Protein AF-A0A7X6VIK1-F1 (afdb_monomer_lite)

Radius of gyration: 13.96 Å; chains: 1; bounding box: 30×20×38 Å

Foldseek 3Di:
DWDWDAPPPCPVVDIDDDDDPPPQPDFAKDKDKDWDDDPNDIDIDPIDIDTDDDDDD

Sequence (57 aa):
NVDAEFDSDGTDGKLKYTTIAGDIDTVGRWQVQAYVEIGAAKYYSTKCTFVVQSNLA

Structure (mmCIF, N/CA/C/O backbone):
data_AF-A0A7X6VIK1-F1
#
_entry.id   AF-A0A7X6VIK1-F1
#
loop_
_atom_site.group_PDB
_atom_site.id
_atom_site.type_symbol
_atom_site.label_atom_id
_atom_site.label_alt_id
_atom_site.label_comp_id
_atom_site.label_asym_id
_atom_site.label_entity_id
_atom_site.label_seq_id
_atom_site.pdbx_PDB_ins_code
_atom_site.Cartn_x
_atom_site.Cartn_y
_atom_site.Cartn_z
_atom_site.occupancy
_atom_site.B_iso_or_equiv
_atom_site.auth_seq_id
_atom_site.auth_comp_id
_atom_site.auth_asym_id
_atom_site.auth_atom_id
_atom_site.pdbx_PDB_model_num
ATOM 1 N N . ASN A 1 1 ? -10.764 -9.376 -4.1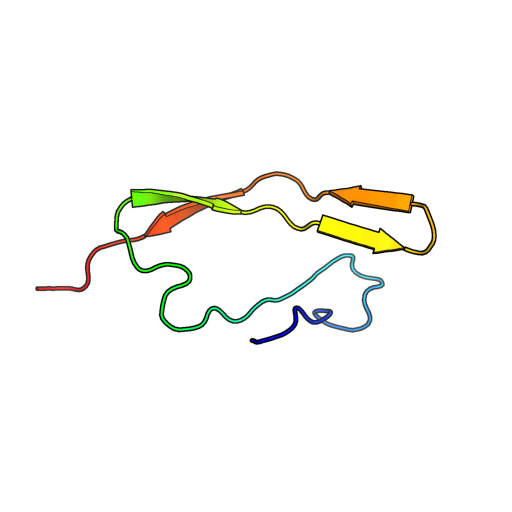31 1.00 60.38 1 ASN A N 1
ATOM 2 C CA . ASN A 1 1 ? -9.453 -8.798 -4.463 1.00 60.38 1 ASN A CA 1
ATOM 3 C C . ASN A 1 1 ? -9.718 -7.543 -5.263 1.00 60.38 1 ASN A C 1
ATOM 5 O O . ASN A 1 1 ? -10.538 -7.626 -6.172 1.00 60.38 1 ASN A O 1
ATOM 9 N N . VAL A 1 2 ? -9.135 -6.416 -4.873 1.00 81.50 2 VAL A N 1
ATOM 10 C CA . VAL A 1 2 ? -9.220 -5.155 -5.622 1.00 81.50 2 VAL A CA 1
ATOM 11 C C . VAL A 1 2 ? -7.810 -4.850 -6.101 1.00 81.50 2 VAL A C 1
ATOM 13 O O . VAL A 1 2 ? -6.858 -5.080 -5.358 1.00 81.50 2 VAL A O 1
ATOM 16 N N . ASP A 1 3 ? -7.674 -4.392 -7.337 1.00 87.06 3 ASP A N 1
ATOM 17 C CA . ASP A 1 3 ? -6.373 -4.031 -7.887 1.00 87.06 3 ASP A CA 1
ATOM 18 C C . ASP A 1 3 ? -6.050 -2.572 -7.537 1.00 87.06 3 ASP A C 1
ATOM 20 O O . ASP A 1 3 ? -6.942 -1.741 -7.364 1.00 87.06 3 ASP A O 1
ATOM 24 N N . ALA A 1 4 ? -4.763 -2.254 -7.392 1.00 89.56 4 ALA A N 1
ATOM 25 C CA . ALA A 1 4 ? -4.335 -0.864 -7.293 1.00 89.56 4 ALA A CA 1
ATOM 26 C C . ALA A 1 4 ? -4.400 -0.203 -8.678 1.00 89.56 4 ALA A C 1
ATOM 28 O O . ALA A 1 4 ? -4.022 -0.811 -9.679 1.00 89.56 4 ALA A O 1
ATOM 29 N N . GLU A 1 5 ? -4.828 1.054 -8.724 1.00 92.00 5 GLU A N 1
ATOM 30 C CA . GLU A 1 5 ? -5.029 1.811 -9.962 1.00 92.00 5 GLU A CA 1
ATOM 31 C C . GLU A 1 5 ? -4.117 3.040 -10.000 1.00 92.00 5 GLU A C 1
ATOM 33 O O . GLU A 1 5 ? -3.747 3.594 -8.957 1.00 92.00 5 GLU A O 1
ATOM 38 N N . PHE A 1 6 ? -3.755 3.494 -11.202 1.00 90.81 6 PHE A N 1
ATOM 39 C CA . PHE A 1 6 ? -3.122 4.802 -11.358 1.00 90.81 6 PHE A CA 1
ATOM 40 C C . PHE A 1 6 ? -4.100 5.905 -10.955 1.00 90.81 6 PHE A C 1
ATOM 42 O O . PHE A 1 6 ? -5.292 5.823 -11.236 1.00 90.81 6 PHE A O 1
ATOM 49 N N . ASP A 1 7 ? -3.591 6.952 -10.304 1.00 90.12 7 ASP A N 1
ATOM 50 C CA . ASP A 1 7 ? -4.425 8.098 -9.919 1.00 90.12 7 ASP A CA 1
ATOM 51 C C . ASP A 1 7 ? -4.988 8.842 -11.143 1.00 90.12 7 ASP A C 1
ATOM 53 O O . ASP A 1 7 ? -6.120 9.327 -11.128 1.00 90.12 7 ASP A O 1
ATOM 57 N N . SER A 1 8 ? -4.184 8.916 -12.205 1.00 91.31 8 SER A N 1
ATOM 58 C CA . SER A 1 8 ? -4.519 9.547 -13.479 1.00 91.31 8 SER A CA 1
ATOM 59 C C . SER A 1 8 ? -4.152 8.628 -14.652 1.00 91.31 8 SER A C 1
ATOM 61 O O . SER A 1 8 ? -4.957 7.803 -15.074 1.00 91.31 8 SER A O 1
ATOM 63 N N . ASP A 1 9 ? -2.926 8.731 -15.155 1.00 87.31 9 ASP A N 1
ATOM 64 C CA . ASP A 1 9 ? -2.370 7.920 -16.245 1.00 87.31 9 ASP A CA 1
ATOM 65 C C . ASP A 1 9 ? -1.032 7.252 -15.870 1.00 87.31 9 ASP A C 1
ATOM 67 O O . ASP A 1 9 ? -0.396 6.599 -16.696 1.00 87.31 9 ASP A O 1
ATOM 71 N N . GLY A 1 10 ? -0.602 7.418 -14.614 1.00 85.44 10 GLY A N 1
ATOM 72 C CA . GLY A 1 10 ? 0.636 6.865 -14.066 1.00 85.44 10 GLY A CA 1
ATOM 73 C C . GLY A 1 10 ? 1.881 7.719 -14.322 1.00 85.44 10 GLY A C 1
ATOM 74 O O . GLY A 1 10 ? 2.933 7.432 -13.747 1.00 85.44 10 GLY A O 1
ATOM 75 N N . THR A 1 11 ? 1.790 8.792 -15.116 1.00 89.06 11 THR A N 1
ATOM 76 C CA . THR A 1 11 ? 2.919 9.708 -15.370 1.00 89.06 11 THR A CA 1
ATOM 77 C C . THR A 1 11 ? 3.223 10.619 -14.179 1.00 89.06 11 THR A C 1
ATOM 79 O O . THR A 1 11 ? 4.354 11.077 -14.018 1.00 89.06 11 THR A O 1
ATOM 82 N N . ASP A 1 12 ? 2.242 10.829 -13.299 1.00 89.38 12 ASP A N 1
ATOM 83 C CA . ASP A 1 12 ? 2.376 11.584 -12.050 1.00 89.38 12 ASP A CA 1
ATOM 84 C C . ASP A 1 12 ? 3.003 10.776 -10.899 1.00 89.38 12 ASP A C 1
ATOM 86 O O . ASP A 1 12 ? 3.244 11.324 -9.818 1.00 89.38 12 ASP A O 1
ATOM 90 N N . GLY A 1 13 ? 3.279 9.486 -11.123 1.00 87.31 13 GLY A N 1
ATOM 91 C CA . GLY A 1 13 ? 3.879 8.588 -10.140 1.00 87.31 13 GLY A CA 1
ATOM 92 C C . GLY A 1 13 ? 2.966 8.257 -8.958 1.00 87.31 13 GLY A C 1
ATOM 93 O O . GLY A 1 13 ? 3.471 7.911 -7.886 1.00 87.31 13 GLY A O 1
ATOM 94 N N . LYS A 1 14 ? 1.641 8.379 -9.113 1.00 90.44 14 LYS A N 1
ATOM 95 C CA . LYS A 1 14 ? 0.672 8.126 -8.041 1.00 90.44 14 LYS A CA 1
ATOM 96 C C . LYS A 1 14 ? -0.168 6.881 -8.303 1.00 90.44 14 LYS A C 1
ATOM 98 O O . LYS A 1 14 ? -0.645 6.632 -9.408 1.00 90.44 14 LYS A O 1
ATOM 103 N N . LEU A 1 15 ? -0.389 6.129 -7.229 1.00 90.31 15 LEU A N 1
ATOM 104 C CA . LEU A 1 15 ? -1.244 4.947 -7.187 1.00 90.31 15 LEU A CA 1
ATOM 105 C C . LEU A 1 15 ? -2.288 5.109 -6.086 1.00 90.31 15 LEU A C 1
ATOM 107 O O . LEU A 1 15 ? -2.003 5.676 -5.026 1.00 90.31 15 LEU A O 1
ATOM 111 N N . LYS A 1 16 ? -3.478 4.565 -6.326 1.00 91.88 16 LYS A N 1
ATOM 112 C CA . LYS A 1 16 ? -4.572 4.472 -5.363 1.00 91.88 16 LYS A CA 1
ATOM 113 C C . LYS A 1 16 ? -4.942 3.013 -5.134 1.00 91.88 16 LYS A C 1
ATOM 115 O O . LYS A 1 16 ? -4.970 2.210 -6.057 1.00 91.88 16 LYS A O 1
ATOM 120 N N . TYR A 1 17 ? -5.253 2.695 -3.883 1.00 92.44 17 TYR A N 1
ATOM 121 C CA . TYR A 1 17 ? -5.796 1.405 -3.483 1.00 92.44 17 TYR A CA 1
ATOM 122 C C . TYR A 1 17 ? -6.955 1.639 -2.520 1.00 92.44 17 TYR A C 1
ATOM 124 O O . TYR A 1 17 ? -6.795 2.313 -1.499 1.00 92.44 17 TYR A O 1
ATOM 132 N N . THR A 1 18 ? -8.124 1.099 -2.856 1.00 92.62 18 THR A N 1
ATOM 133 C CA . THR A 1 18 ? -9.285 1.105 -1.966 1.00 92.62 18 THR A CA 1
ATOM 134 C C . THR A 1 18 ? -9.267 -0.170 -1.143 1.00 92.62 18 THR A C 1
ATOM 136 O O . THR A 1 18 ? -9.430 -1.267 -1.669 1.00 92.62 18 THR A O 1
ATOM 139 N N . THR A 1 19 ? -9.076 -0.009 0.161 1.00 91.50 19 THR A N 1
ATOM 140 C CA . THR A 1 19 ? -9.015 -1.119 1.111 1.00 91.50 19 THR A CA 1
ATOM 141 C C . 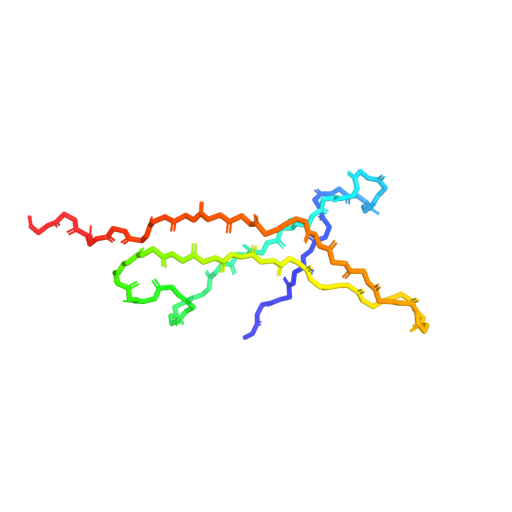THR A 1 19 ? -10.350 -1.839 1.194 1.00 91.50 19 THR A C 1
ATOM 143 O O . THR A 1 19 ? -11.402 -1.194 1.216 1.00 91.50 19 THR A O 1
ATOM 146 N N . ILE A 1 20 ? -10.307 -3.160 1.317 1.00 92.81 20 ILE A N 1
ATOM 147 C CA . ILE A 1 20 ? -11.481 -3.993 1.574 1.00 92.81 20 ILE A CA 1
ATOM 148 C C . ILE A 1 20 ? -11.529 -4.443 3.035 1.00 92.81 20 ILE A C 1
ATOM 150 O O . ILE A 1 20 ? -10.587 -4.257 3.809 1.00 92.81 20 ILE A O 1
ATOM 154 N N . ALA A 1 21 ? -12.660 -5.025 3.433 1.00 90.44 21 ALA A N 1
ATOM 155 C CA . ALA A 1 21 ? -12.800 -5.616 4.757 1.00 90.44 21 ALA A CA 1
ATOM 156 C C . ALA A 1 21 ? -11.699 -6.667 4.994 1.00 90.44 21 ALA A C 1
ATOM 158 O O . ALA A 1 21 ? -11.515 -7.563 4.173 1.00 90.44 21 ALA A O 1
ATOM 159 N N . GLY A 1 22 ? -10.997 -6.546 6.123 1.00 89.44 22 GLY A N 1
ATOM 160 C CA . GLY A 1 22 ? -9.876 -7.413 6.502 1.00 89.44 22 GLY A CA 1
ATOM 161 C C . GLY A 1 22 ? -8.484 -6.833 6.227 1.00 89.44 22 GLY A C 1
ATOM 162 O O . GLY A 1 22 ? -7.530 -7.284 6.847 1.00 89.44 22 GLY A O 1
ATOM 163 N N . ASP A 1 23 ? -8.339 -5.809 5.376 1.00 91.00 23 ASP A N 1
ATOM 164 C CA . ASP A 1 23 ? -7.010 -5.243 5.071 1.00 91.00 23 ASP A CA 1
ATOM 165 C C . ASP A 1 23 ? -6.420 -4.450 6.249 1.00 91.00 23 ASP A C 1
ATOM 167 O O . ASP A 1 23 ? -5.210 -4.427 6.468 1.00 91.00 23 ASP A O 1
ATOM 171 N N . ILE A 1 24 ? -7.289 -3.745 6.976 1.00 91.44 24 ILE A N 1
ATOM 172 C CA . ILE A 1 24 ? -6.939 -2.793 8.035 1.00 91.44 24 ILE A CA 1
ATOM 173 C C . ILE A 1 24 ? -7.907 -2.991 9.215 1.00 91.44 24 ILE A C 1
ATOM 175 O O . ILE A 1 24 ? -8.634 -2.086 9.621 1.00 91.44 24 ILE A O 1
ATOM 179 N N . ASP A 1 25 ? -7.989 -4.221 9.718 1.00 90.44 25 ASP A N 1
ATOM 180 C CA . ASP A 1 25 ? -8.966 -4.633 10.737 1.00 90.44 25 ASP A CA 1
ATOM 181 C C . ASP A 1 25 ? -8.459 -4.515 12.184 1.00 90.44 25 ASP A C 1
ATOM 183 O O . ASP A 1 25 ? -9.244 -4.591 13.131 1.00 90.44 25 ASP A O 1
ATOM 187 N N . THR A 1 26 ? -7.156 -4.292 12.366 1.00 93.06 26 THR A N 1
ATOM 188 C CA . THR A 1 26 ? -6.520 -4.256 13.684 1.00 93.06 26 THR A CA 1
ATOM 189 C C . THR A 1 26 ? -6.046 -2.847 14.032 1.00 93.06 26 THR A C 1
ATOM 191 O O . THR A 1 26 ? -5.259 -2.222 13.317 1.00 93.06 26 THR A O 1
ATOM 194 N N . VAL A 1 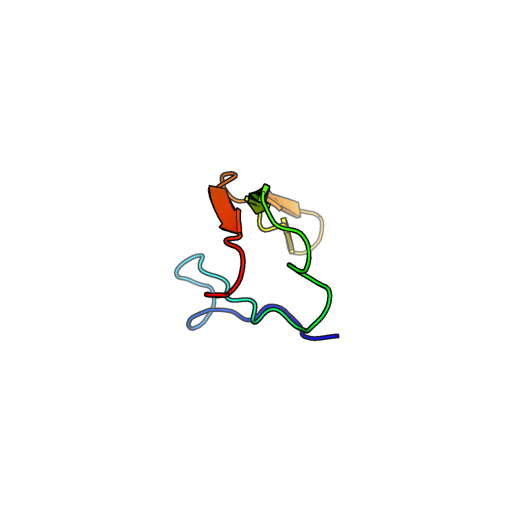27 ? -6.505 -2.353 15.183 1.00 95.31 27 VAL A N 1
ATOM 195 C CA . VAL A 1 27 ? -6.124 -1.050 15.747 1.00 95.31 27 VAL A CA 1
ATOM 196 C C . VAL A 1 27 ? -4.622 -1.012 16.014 1.00 95.31 27 VAL A C 1
ATOM 198 O O . VAL A 1 27 ? -4.059 -1.935 16.602 1.00 95.31 27 VAL A O 1
ATOM 201 N N . GLY A 1 28 ? -3.962 0.073 15.612 1.00 95.56 28 GLY A N 1
ATOM 202 C CA . GLY A 1 28 ? -2.527 0.227 15.830 1.00 95.56 28 GLY A CA 1
ATOM 203 C C . GLY A 1 28 ? -1.844 1.175 14.855 1.00 95.56 28 GLY A C 1
ATOM 204 O O . GLY A 1 28 ? -2.481 1.856 14.051 1.00 95.56 28 GLY A O 1
ATOM 205 N N . ARG A 1 29 ? -0.511 1.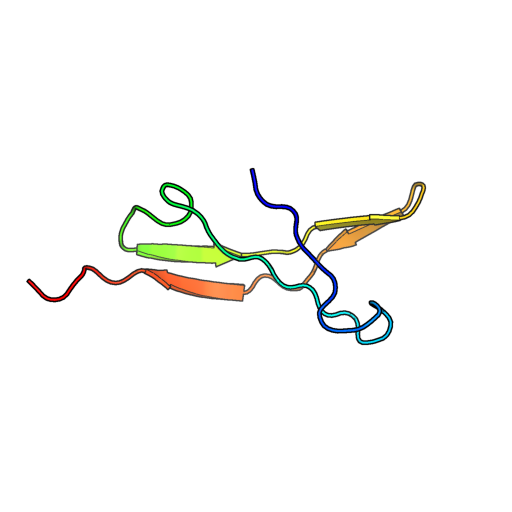221 14.927 1.00 96.62 29 ARG A N 1
ATOM 206 C CA . ARG A 1 29 ? 0.328 1.969 13.985 1.00 96.62 29 ARG A CA 1
ATOM 207 C C . ARG A 1 29 ? 0.780 1.046 12.860 1.00 96.62 29 ARG A C 1
ATOM 209 O O . ARG A 1 29 ? 1.471 0.065 13.111 1.00 96.62 29 ARG A O 1
ATOM 216 N N . TRP A 1 30 ? 0.449 1.417 11.633 1.00 96.44 30 TRP A N 1
ATOM 217 C CA . TRP A 1 30 ? 0.725 0.639 10.432 1.00 96.44 30 TRP A CA 1
ATOM 218 C C . TRP A 1 30 ? 1.707 1.361 9.515 1.00 96.44 30 TRP A C 1
ATOM 220 O O . TRP A 1 30 ? 1.901 2.580 9.607 1.00 96.44 30 TRP A O 1
ATOM 230 N N . GLN A 1 31 ? 2.337 0.594 8.626 1.00 96.06 31 GLN A N 1
ATOM 231 C CA . GLN A 1 31 ? 3.155 1.113 7.534 1.00 96.06 31 GLN A CA 1
ATOM 232 C C . GLN A 1 31 ? 2.582 0.649 6.198 1.00 96.06 31 GLN A C 1
ATOM 234 O O . GLN A 1 31 ? 2.139 -0.489 6.080 1.00 96.06 31 GLN A O 1
ATOM 239 N N . VAL A 1 32 ? 2.635 1.517 5.193 1.00 94.44 32 VAL A N 1
ATOM 240 C CA . VAL A 1 32 ? 2.271 1.205 3.808 1.00 94.44 32 VAL A CA 1
ATOM 241 C C . VAL A 1 32 ? 3.431 1.546 2.882 1.00 94.44 32 VAL A C 1
ATOM 243 O O . VAL A 1 32 ? 4.154 2.526 3.097 1.00 94.44 32 VAL A O 1
ATOM 246 N N . GLN A 1 33 ? 3.619 0.718 1.859 1.00 95.44 33 GLN A N 1
ATOM 247 C CA . GLN A 1 33 ? 4.605 0.918 0.809 1.00 95.44 33 GLN A CA 1
ATOM 248 C C . GLN A 1 33 ? 4.059 0.363 -0.504 1.00 95.44 33 GLN A C 1
ATOM 250 O O . GLN A 1 33 ? 3.590 -0.772 -0.538 1.00 95.44 33 GLN A O 1
ATOM 255 N N . ALA A 1 34 ? 4.140 1.149 -1.575 1.00 92.44 34 ALA A N 1
ATOM 256 C CA . ALA A 1 34 ? 3.823 0.664 -2.908 1.00 92.44 34 ALA A CA 1
ATOM 257 C C . ALA A 1 34 ? 5.007 -0.130 -3.470 1.00 92.44 34 ALA A C 1
ATOM 259 O O . ALA A 1 34 ? 6.168 0.260 -3.303 1.00 92.44 34 ALA A O 1
ATOM 260 N N . TYR A 1 35 ? 4.685 -1.218 -4.161 1.00 92.88 35 TYR A N 1
ATOM 261 C CA . TYR A 1 35 ? 5.611 -2.038 -4.925 1.00 92.88 35 TYR A CA 1
ATOM 262 C C . TYR A 1 35 ? 5.106 -2.132 -6.358 1.00 92.88 35 TYR A C 1
ATOM 264 O O . TYR A 1 35 ? 3.939 -2.454 -6.571 1.00 92.88 35 TYR A O 1
ATOM 272 N N . VAL A 1 36 ? 5.975 -1.844 -7.325 1.00 90.31 36 VAL A N 1
ATOM 273 C CA . VAL A 1 36 ? 5.623 -1.883 -8.747 1.00 90.31 36 VAL A CA 1
ATOM 274 C C . VAL A 1 36 ? 6.699 -2.637 -9.513 1.00 90.31 36 VAL A C 1
ATOM 276 O O . VAL A 1 36 ? 7.889 -2.347 -9.374 1.00 90.31 36 VAL A O 1
ATOM 279 N N . GLU A 1 37 ? 6.272 -3.579 -10.349 1.00 93.19 37 GLU A N 1
ATOM 280 C CA . GLU A 1 37 ? 7.127 -4.256 -11.322 1.00 93.19 37 GLU A CA 1
ATOM 281 C C . GLU A 1 37 ? 6.834 -3.712 -12.725 1.00 93.19 37 GLU A C 1
ATOM 283 O O . GLU A 1 37 ? 5.687 -3.715 -13.169 1.00 93.19 37 GLU A O 1
ATOM 288 N N . ILE A 1 38 ? 7.868 -3.241 -13.428 1.00 88.31 38 ILE A N 1
ATOM 289 C CA . ILE A 1 38 ? 7.776 -2.794 -14.826 1.00 88.31 38 ILE A CA 1
ATOM 290 C C . ILE A 1 38 ? 8.821 -3.568 -15.628 1.00 88.31 38 ILE A C 1
ATOM 292 O O . ILE A 1 38 ? 10.024 -3.300 -15.549 1.00 88.31 38 ILE A O 1
ATOM 296 N N . GLY A 1 39 ? 8.369 -4.572 -16.381 1.00 92.69 39 GLY A N 1
ATOM 297 C CA . GLY A 1 39 ? 9.268 -5.536 -17.014 1.00 92.69 39 GLY A CA 1
ATOM 298 C C . GLY A 1 39 ? 10.084 -6.287 -15.957 1.00 92.69 39 GLY A C 1
ATOM 299 O O . GLY A 1 39 ? 9.519 -6.954 -15.100 1.00 92.69 39 GLY A O 1
ATOM 300 N N . ALA A 1 40 ? 11.413 -6.168 -16.005 1.00 95.00 40 ALA A N 1
ATOM 301 C CA . ALA A 1 40 ? 12.310 -6.762 -15.007 1.00 95.00 40 ALA A CA 1
ATOM 302 C C . ALA A 1 40 ? 12.648 -5.817 -13.834 1.00 95.00 40 ALA A C 1
ATOM 304 O O . ALA A 1 40 ? 13.293 -6.238 -12.871 1.00 95.00 40 ALA A O 1
ATOM 305 N N . ALA A 1 41 ? 12.269 -4.539 -13.921 1.00 94.44 41 ALA A N 1
ATOM 306 C CA . AL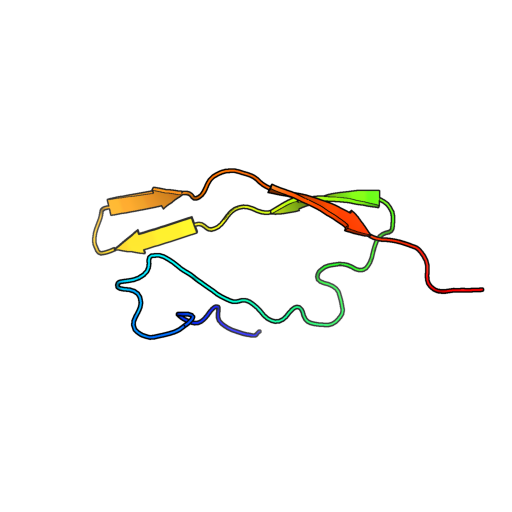A A 1 41 ? 12.610 -3.538 -12.920 1.00 94.44 41 ALA A CA 1
ATOM 307 C C . ALA A 1 41 ? 11.598 -3.533 -11.768 1.00 94.44 41 ALA A C 1
ATOM 309 O O . ALA A 1 41 ? 10.393 -3.667 -11.979 1.00 94.44 41 ALA A O 1
ATOM 310 N N . LYS A 1 42 ? 12.110 -3.345 -10.548 1.00 96.06 42 LYS A N 1
ATOM 311 C CA . LYS A 1 42 ? 11.340 -3.311 -9.302 1.00 96.06 42 LYS A CA 1
ATOM 312 C C . LYS A 1 42 ? 11.487 -1.948 -8.648 1.00 96.06 42 LYS A C 1
ATOM 314 O O . LYS A 1 42 ? 12.608 -1.516 -8.376 1.00 96.06 42 LYS A O 1
ATOM 319 N N . TYR A 1 43 ? 10.364 -1.299 -8.375 1.00 92.25 43 TYR A N 1
ATOM 320 C CA . TYR A 1 43 ? 10.305 0.026 -7.771 1.00 92.25 43 TYR A CA 1
ATOM 321 C C . TYR A 1 43 ? 9.525 -0.014 -6.462 1.00 92.25 43 TYR A C 1
ATOM 323 O O . TYR A 1 43 ? 8.593 -0.801 -6.291 1.00 92.25 43 TYR A O 1
ATOM 331 N N . TYR A 1 44 ? 9.915 0.864 -5.542 1.00 94.19 44 TYR A N 1
ATOM 332 C CA . TYR A 1 44 ? 9.334 0.960 -4.212 1.00 94.19 44 TYR A CA 1
ATOM 333 C C . TYR A 1 44 ? 9.084 2.424 -3.875 1.00 94.19 44 TYR A C 1
ATOM 335 O O . TYR A 1 44 ? 9.963 3.263 -4.084 1.00 94.19 44 TYR A O 1
ATOM 343 N N . SER A 1 45 ? 7.917 2.737 -3.313 1.00 93.06 45 S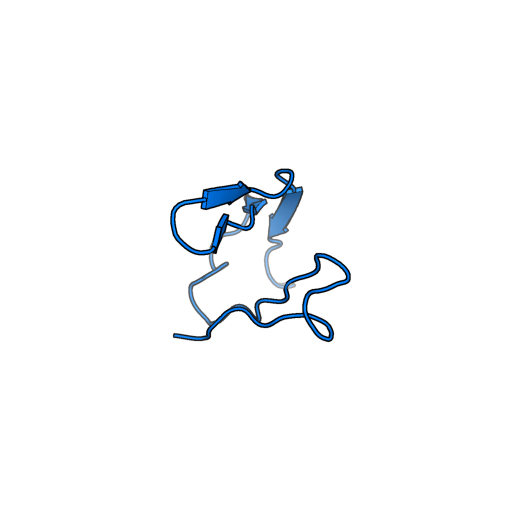ER A N 1
ATOM 344 C CA . SER A 1 45 ? 7.687 4.069 -2.751 1.00 93.06 45 SER A CA 1
ATOM 345 C C . SER A 1 45 ? 8.439 4.247 -1.432 1.00 93.06 45 SER A C 1
ATOM 347 O O . SER A 1 45 ? 8.878 3.283 -0.793 1.00 93.06 45 SER A O 1
ATOM 349 N N . THR A 1 46 ? 8.513 5.487 -0.953 1.00 95.44 46 THR A N 1
ATOM 350 C CA . THR A 1 46 ? 8.818 5.752 0.456 1.00 95.44 46 THR A CA 1
ATOM 351 C C . THR A 1 46 ? 7.782 5.061 1.345 1.00 95.44 46 THR A C 1
ATOM 353 O O . THR A 1 46 ? 6.597 5.006 1.003 1.00 95.44 46 THR A O 1
ATOM 356 N N . LYS A 1 47 ? 8.226 4.524 2.485 1.00 96.38 47 LYS A N 1
ATOM 357 C CA . LYS A 1 47 ? 7.325 3.973 3.501 1.00 96.38 47 LYS A CA 1
ATOM 358 C C . LYS A 1 47 ? 6.593 5.108 4.203 1.00 96.38 47 LYS A C 1
ATOM 360 O O . LYS A 1 47 ? 7.230 6.012 4.742 1.00 96.38 47 LYS A O 1
ATOM 365 N N . CYS A 1 48 ? 5.274 5.013 4.258 1.00 94.81 48 CYS A N 1
ATOM 366 C CA . CYS A 1 48 ? 4.430 5.942 4.998 1.00 94.81 48 CYS A CA 1
ATOM 367 C C . CYS A 1 48 ? 3.850 5.238 6.221 1.00 94.81 48 CYS A C 1
ATOM 369 O O . CYS A 1 48 ? 3.568 4.043 6.176 1.00 94.81 48 CYS A O 1
ATOM 371 N N . THR A 1 49 ? 3.662 5.971 7.317 1.00 96.81 49 THR A N 1
ATOM 372 C CA . THR A 1 49 ? 3.026 5.430 8.524 1.00 96.81 49 THR A CA 1
ATOM 373 C C . THR A 1 49 ? 1.682 6.089 8.763 1.00 96.81 49 THR A C 1
ATOM 375 O O . THR A 1 49 ? 1.591 7.311 8.663 1.00 96.81 49 THR A O 1
ATOM 378 N N . PHE A 1 50 ? 0.683 5.310 9.154 1.00 94.94 50 PHE A N 1
ATOM 379 C CA . PHE A 1 50 ? -0.640 5.804 9.532 1.00 94.94 50 PHE A CA 1
ATOM 380 C C . PHE A 1 50 ? -1.148 5.051 10.765 1.00 94.94 50 PHE A C 1
ATOM 382 O O . PHE A 1 50 ? -0.559 4.050 11.180 1.00 94.94 50 PHE A O 1
ATOM 389 N N . VAL A 1 51 ? -2.198 5.569 11.398 1.00 95.19 51 VAL A N 1
ATOM 390 C CA . VAL A 1 51 ? -2.781 4.968 12.601 1.00 95.19 51 VAL A CA 1
ATOM 391 C C . VAL A 1 51 ? -4.207 4.541 12.307 1.00 95.19 51 VAL A C 1
ATOM 393 O O . VAL A 1 51 ? -5.012 5.342 11.837 1.00 95.19 51 VAL A O 1
ATOM 396 N N . VAL A 1 52 ? -4.497 3.285 12.615 1.00 94.56 52 VAL A N 1
ATOM 397 C CA . VAL A 1 52 ? -5.833 2.699 12.583 1.00 94.56 52 VAL A CA 1
ATOM 398 C C . VAL A 1 52 ? -6.439 2.916 13.952 1.00 94.56 52 VAL A C 1
ATOM 400 O O . VAL A 1 52 ? -5.916 2.410 14.946 1.00 94.56 52 VAL A O 1
ATOM 403 N N . GLN A 1 53 ? -7.497 3.716 14.000 1.00 92.50 53 GLN A N 1
ATOM 404 C CA . GLN A 1 53 ? -8.222 4.014 15.229 1.00 92.50 53 GLN A CA 1
ATOM 405 C C . GLN A 1 53 ? -9.352 3.007 15.419 1.00 92.50 53 GLN A C 1
ATOM 407 O O . GLN A 1 53 ? -9.928 2.518 14.447 1.00 92.50 53 GLN A O 1
ATOM 412 N N . SER A 1 54 ? -9.698 2.733 16.674 1.00 89.50 54 SER A N 1
ATOM 413 C CA . SER A 1 54 ? -10.963 2.076 16.991 1.00 89.50 54 SER A CA 1
ATOM 414 C C . SER A 1 54 ? -12.127 2.926 16.483 1.00 89.50 54 SER A C 1
ATOM 416 O O . SER A 1 54 ? -12.044 4.157 16.470 1.00 89.50 54 SER A O 1
ATOM 418 N N . ASN A 1 55 ? -13.233 2.281 16.110 1.00 82.12 55 ASN A N 1
ATOM 419 C CA . ASN A 1 55 ? -14.476 3.009 15.887 1.00 82.12 55 ASN A CA 1
ATOM 420 C C . ASN A 1 55 ? -14.906 3.721 17.186 1.00 82.12 55 ASN A C 1
ATOM 422 O O . ASN A 1 55 ? -14.576 3.255 18.280 1.00 82.12 55 ASN A O 1
ATOM 426 N N . LEU A 1 56 ? -15.632 4.835 17.064 1.00 79.25 56 LEU A N 1
ATOM 427 C CA . LEU A 1 56 ? -16.259 5.500 18.209 1.00 79.25 56 LEU A CA 1
ATOM 428 C C . LEU A 1 56 ? -17.194 4.484 18.882 1.00 79.25 56 LEU A C 1
ATOM 430 O O . LEU A 1 56 ? -18.153 4.031 18.257 1.00 79.25 56 LEU A O 1
ATOM 434 N N . ALA A 1 57 ? -16.835 4.067 20.096 1.00 61.06 57 ALA A N 1
ATOM 435 C CA . ALA A 1 57 ? -17.639 3.176 20.926 1.00 61.06 57 ALA A CA 1
ATOM 436 C C . ALA A 1 57 ? -18.905 3.878 21.429 1.00 61.06 57 ALA A C 1
ATOM 438 O O . ALA A 1 57 ? -18.831 5.104 21.687 1.00 61.06 57 ALA A O 1
#

pLDDT: mean 90.64, std 6.79, range [60.38, 96.81]

Secondary structure (DSSP, 8-state):
----EESSSSTT--EE--PPTTTT-S-EEEEE--EEEETTEEEEPPPEEEEEPPP--